Protein AF-A0A7S0LVI2-F1 (afdb_monomer_lite)

Secondary structure (DSSP, 8-state):
-HHHHHTS-TTPPPSSGGG--EEEESSHHHHHHHHHHHHHHHHHTTTPPP--EEEE--GGG-PPPPGGGTTHHHHTSHHHHHHTT--SHHHHHH-HHHHHHHHHHTT-S-HHHHHHHHHTS---HHHHHHHHHHHGGGG--

Radius of gyration: 18.64 Å; chains: 1; bounding box: 41×34×46 Å

Sequence (141 aa):
MQKFWKGHDPTSTAWRRQYMNIIFAHSDEQMKAIKALVETYEQEQKGKTVKTEVQMRKPTDFVLAEDYHQKFYLRQKKDIFQSLGLKTGEEVIASSLAAKLNAFVAGHGTPEHFEEVMKGSGLEPKVVDMLEKKIVKRLRG

Foldseek 3Di:
DVCLCVVDPQLDQDPDPVPAQEDEDADPVSLVVVVVVLVVVCVVVVNRHGPHYYYYDHPVVDDDDDLCPQLVLCVVVVVLVVQLVQDDSVSSNPDPLSVVLSCQSVLHDAPVVLVVSLVVVPGDPVSSVVSCVNRRVSNVD

InterPro domains:
  IPR002569 Peptide methionine sulphoxide reductase MsrA domain [PF01625] (2-83)
  IPR036509 Peptide methionine sulphoxide reductase MsrA superfamily [G3DSA:3.30.1060.10] (1-140)
  IPR036509 Peptide methionine sulphoxide reductase MsrA superfamily [SSF55068] (2-78)

Organism: NCBI:txid221442

pLDDT: mean 91.21, std 5.25, range [57.0, 97.5]

Structure (mmCIF, N/CA/C/O backbone):
data_AF-A0A7S0LVI2-F1
#
_entry.id   AF-A0A7S0LVI2-F1
#
loop_
_atom_site.group_PDB
_atom_site.id
_atom_site.type_symbol
_atom_site.label_atom_id
_atom_site.label_alt_id
_atom_site.label_comp_id
_atom_site.label_asym_id
_atom_site.label_entity_id
_atom_site.label_seq_id
_atom_site.pdbx_PDB_ins_code
_atom_site.Cartn_x
_atom_site.Cartn_y
_atom_site.Cartn_z
_atom_site.occupancy
_atom_site.B_iso_or_equiv
_atom_site.auth_seq_id
_atom_site.auth_comp_id
_atom_site.auth_asym_id
_atom_site.auth_atom_id
_atom_site.pdbx_PDB_model_num
ATOM 1 N N . MET A 1 1 ? 0.067 4.635 10.579 1.00 82.44 1 MET A N 1
ATOM 2 C CA . MET A 1 1 ? -1.343 5.045 10.772 1.00 82.44 1 MET A CA 1
ATOM 3 C C . MET A 1 1 ? -1.796 6.221 9.911 1.00 82.44 1 MET A C 1
ATOM 5 O O . MET A 1 1 ? -2.833 6.085 9.288 1.00 82.44 1 MET A O 1
ATOM 9 N N . GLN A 1 2 ? -1.051 7.324 9.760 1.00 83.56 2 GLN A N 1
ATOM 10 C CA . GLN A 1 2 ? -1.514 8.465 8.935 1.00 83.56 2 GLN A CA 1
ATOM 11 C C . GLN A 1 2 ? -1.926 8.100 7.492 1.00 83.56 2 GLN A C 1
ATOM 13 O O . GLN A 1 2 ? -2.960 8.554 7.015 1.00 83.56 2 GLN A O 1
ATOM 18 N N . LYS A 1 3 ? -1.150 7.248 6.803 1.00 85.56 3 LYS A N 1
ATOM 19 C CA . LYS A 1 3 ? -1.505 6.757 5.456 1.00 85.56 3 LYS A CA 1
ATOM 20 C C . LYS A 1 3 ? -2.802 5.942 5.442 1.00 85.56 3 LYS A C 1
ATOM 22 O O . LYS A 1 3 ? -3.549 6.039 4.481 1.00 85.56 3 LYS A O 1
ATOM 27 N N . PHE A 1 4 ? -3.067 5.173 6.500 1.00 88.62 4 PHE A N 1
ATOM 28 C CA . PHE A 1 4 ? -4.311 4.417 6.647 1.00 88.62 4 PHE A CA 1
ATOM 29 C C . PHE A 1 4 ? -5.492 5.387 6.737 1.00 88.62 4 PHE A C 1
ATOM 31 O O . PHE A 1 4 ? -6.369 5.330 5.885 1.00 88.62 4 PHE A O 1
ATOM 38 N N . TRP A 1 5 ? -5.446 6.358 7.657 1.00 88.81 5 TRP A N 1
ATOM 39 C CA . TRP A 1 5 ? -6.513 7.352 7.842 1.00 88.81 5 TRP A CA 1
ATOM 40 C C . TRP A 1 5 ? -6.784 8.229 6.619 1.00 88.81 5 TRP A C 1
ATOM 42 O O . TRP A 1 5 ? -7.928 8.562 6.355 1.00 88.81 5 TRP A O 1
ATOM 52 N N . LYS A 1 6 ? -5.751 8.594 5.853 1.00 87.69 6 LYS A N 1
ATOM 53 C CA . LYS A 1 6 ? -5.922 9.369 4.611 1.00 87.69 6 LYS A CA 1
ATOM 54 C C . LYS A 1 6 ? -6.420 8.528 3.429 1.00 87.69 6 LYS A C 1
ATOM 56 O O . LYS A 1 6 ? -6.839 9.094 2.428 1.00 87.69 6 LYS A O 1
ATOM 61 N N . GLY A 1 7 ? -6.317 7.202 3.516 1.00 86.12 7 GLY A N 1
ATOM 62 C CA . GLY A 1 7 ? -6.639 6.286 2.421 1.00 86.12 7 GLY A CA 1
ATOM 63 C C . GLY A 1 7 ? -8.107 5.863 2.345 1.00 86.12 7 GLY A C 1
ATOM 64 O O . GLY A 1 7 ? -8.480 5.197 1.386 1.00 86.12 7 GLY A O 1
ATOM 65 N N . HIS A 1 8 ? -8.928 6.207 3.338 1.00 87.44 8 HIS A N 1
ATOM 66 C CA . HIS A 1 8 ? -10.352 5.869 3.390 1.00 87.44 8 HIS A CA 1
ATOM 67 C C . HIS A 1 8 ? -11.112 6.875 4.268 1.00 87.44 8 HIS A C 1
ATOM 69 O O . HIS A 1 8 ? -10.494 7.718 4.911 1.00 87.44 8 HIS A O 1
ATOM 75 N N . ASP A 1 9 ? -12.444 6.784 4.311 1.00 88.94 9 ASP A N 1
ATOM 76 C CA . ASP A 1 9 ? -13.258 7.485 5.309 1.00 88.94 9 ASP A CA 1
ATOM 77 C C . ASP A 1 9 ? -13.451 6.583 6.545 1.00 88.94 9 ASP A C 1
ATOM 79 O O . ASP A 1 9 ? -14.260 5.646 6.489 1.00 88.94 9 ASP A O 1
ATOM 83 N N . PRO A 1 10 ? -12.752 6.844 7.666 1.00 87.31 10 PRO A N 1
ATOM 84 C CA . PRO A 1 10 ? -12.822 6.011 8.865 1.00 87.31 10 PRO A CA 1
ATOM 85 C C . PRO A 1 10 ? -14.138 6.148 9.639 1.00 87.31 10 PRO A C 1
ATOM 87 O O . PRO A 1 10 ? -14.367 5.380 10.573 1.00 87.31 10 PRO A O 1
ATOM 90 N N . THR A 1 11 ? -14.999 7.102 9.273 1.00 88.81 11 THR A N 1
ATOM 91 C CA . THR A 1 11 ? -16.315 7.338 9.896 1.00 88.81 11 THR A CA 1
ATOM 92 C C . THR A 1 11 ? -17.453 6.641 9.141 1.00 88.81 11 THR A C 1
ATOM 94 O O . THR A 1 11 ? -18.584 6.534 9.632 1.00 88.81 11 THR A O 1
ATOM 97 N N . SER A 1 12 ? -17.150 6.127 7.946 1.00 87.06 12 SER A N 1
ATOM 98 C CA . SER A 1 12 ? -18.097 5.400 7.109 1.00 87.06 12 SER A CA 1
ATOM 99 C C . SER A 1 12 ? -18.373 3.993 7.648 1.00 87.06 12 SER A C 1
ATOM 101 O O . SER A 1 12 ? -17.506 3.324 8.214 1.00 87.06 12 SER A O 1
ATOM 103 N N . THR A 1 13 ? -19.612 3.532 7.469 1.00 86.62 13 THR A N 1
ATOM 104 C CA . THR A 1 13 ? -19.979 2.128 7.687 1.00 86.62 13 THR A CA 1
ATOM 105 C C . THR A 1 13 ? -19.985 1.431 6.336 1.00 86.62 13 THR A C 1
ATOM 107 O O . THR A 1 13 ? -20.699 1.854 5.427 1.00 86.62 13 THR A O 1
ATOM 110 N N . ALA A 1 14 ? -19.219 0.353 6.198 1.00 86.88 14 ALA A N 1
ATOM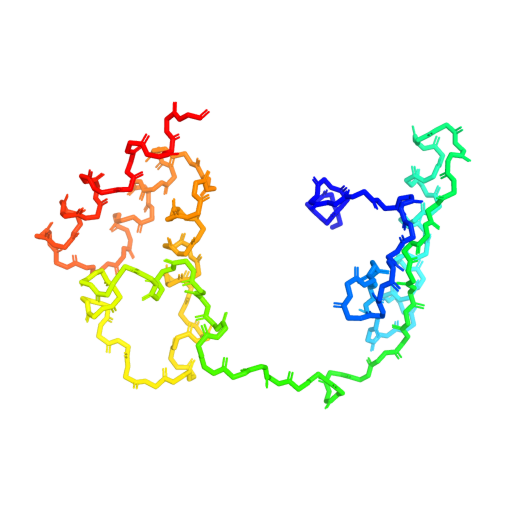 111 C CA . ALA A 1 14 ? -19.240 -0.434 4.975 1.00 86.88 14 ALA A CA 1
ATOM 112 C C . ALA A 1 14 ? -20.555 -1.215 4.844 1.00 86.88 14 ALA A C 1
ATOM 114 O O . ALA A 1 14 ? -21.000 -1.863 5.788 1.00 86.88 14 ALA A O 1
ATOM 115 N N . TRP A 1 15 ? -21.144 -1.212 3.645 1.00 85.06 15 TRP A N 1
ATOM 116 C CA . TRP A 1 15 ? -22.360 -1.984 3.346 1.00 85.06 15 TRP A CA 1
ATOM 117 C C . TRP A 1 15 ? -22.127 -3.497 3.464 1.00 85.06 15 TRP A C 1
ATOM 119 O O . TRP A 1 15 ? -23.024 -4.258 3.818 1.00 85.06 15 TRP A O 1
ATOM 129 N N . ARG A 1 16 ? -20.912 -3.956 3.141 1.00 90.38 16 ARG A N 1
ATOM 130 C CA . ARG A 1 16 ? -20.528 -5.370 3.188 1.00 90.38 16 ARG A CA 1
ATOM 131 C C . ARG A 1 16 ? -19.278 -5.545 4.028 1.00 90.38 16 ARG A C 1
ATOM 133 O O . ARG A 1 16 ? -18.335 -4.768 3.906 1.00 90.38 16 ARG A O 1
ATOM 140 N N . ARG A 1 17 ? -19.238 -6.644 4.783 1.00 90.44 17 ARG A N 1
ATOM 141 C CA . ARG A 1 17 ? -18.094 -7.029 5.621 1.00 90.44 17 ARG A CA 1
ATOM 142 C C . ARG A 1 17 ? -16.770 -7.046 4.851 1.00 90.44 17 ARG A C 1
ATOM 144 O O . ARG A 1 17 ? -15.762 -6.605 5.375 1.00 90.44 17 ARG A O 1
ATOM 151 N N . GLN A 1 18 ? -16.778 -7.485 3.593 1.00 89.38 18 GLN A N 1
ATOM 152 C CA . GLN A 1 18 ? -15.580 -7.532 2.739 1.00 89.38 18 GLN A CA 1
ATOM 153 C C . GLN A 1 18 ? -14.949 -6.157 2.426 1.00 89.38 18 GLN A C 1
ATOM 155 O O . GLN A 1 18 ? -13.850 -6.113 1.888 1.00 89.38 18 GLN A O 1
ATOM 160 N N . TYR A 1 19 ? -15.631 -5.050 2.742 1.00 89.44 19 TYR A N 1
ATOM 161 C CA . TYR A 1 19 ? -15.151 -3.679 2.528 1.00 89.44 19 TYR A CA 1
ATOM 162 C C . TYR A 1 19 ? -15.059 -2.873 3.829 1.00 89.44 19 TYR A C 1
ATOM 164 O O . TYR A 1 19 ? -14.977 -1.649 3.787 1.00 89.44 19 TYR A O 1
ATOM 172 N N . MET A 1 20 ? -15.138 -3.533 4.987 1.00 92.50 20 MET A N 1
ATOM 173 C CA . MET A 1 20 ? -15.090 -2.854 6.279 1.00 92.50 20 MET A CA 1
ATOM 174 C C . MET A 1 20 ? -13.720 -2.233 6.562 1.00 92.50 20 MET A C 1
ATOM 176 O O . MET A 1 20 ? -12.681 -2.789 6.206 1.00 92.50 20 MET A O 1
ATOM 180 N N . ASN A 1 21 ? -13.731 -1.116 7.283 1.00 92.88 21 ASN A N 1
ATOM 181 C CA . ASN A 1 21 ? -12.524 -0.522 7.842 1.00 92.88 21 ASN A CA 1
ATOM 182 C C . ASN A 1 21 ? -12.098 -1.358 9.053 1.00 92.88 21 ASN A C 1
ATOM 184 O O . ASN A 1 21 ? -12.831 -1.429 10.040 1.00 92.88 21 ASN A O 1
ATOM 188 N N . ILE A 1 22 ? -10.935 -2.005 8.982 1.00 94.12 22 ILE A N 1
ATOM 189 C CA . ILE A 1 22 ? -10.445 -2.873 10.054 1.00 94.12 22 ILE A CA 1
ATOM 190 C C . ILE A 1 22 ? -8.929 -2.780 10.206 1.00 94.12 22 ILE A C 1
ATOM 192 O O . ILE A 1 22 ? -8.192 -2.678 9.225 1.00 94.12 22 ILE A O 1
ATOM 196 N N . ILE A 1 23 ? -8.468 -2.836 11.453 1.00 94.94 23 ILE A N 1
ATOM 197 C CA . ILE A 1 23 ? -7.061 -2.943 11.826 1.00 94.94 23 ILE A CA 1
ATOM 198 C C . ILE A 1 23 ? -6.892 -4.225 12.641 1.00 94.94 23 ILE A C 1
ATOM 200 O O . ILE A 1 23 ? -7.582 -4.442 13.641 1.00 94.94 23 ILE A O 1
ATOM 204 N N . PHE A 1 24 ? -5.952 -5.068 12.225 1.00 95.94 24 PHE A N 1
ATOM 205 C CA . PHE A 1 24 ? -5.576 -6.262 12.970 1.00 95.94 24 PHE A CA 1
ATOM 206 C C . PHE A 1 24 ? -4.376 -5.971 13.870 1.00 95.94 24 PHE A C 1
ATOM 208 O O . PHE A 1 24 ? -3.329 -5.538 13.395 1.00 95.94 24 PHE A O 1
ATOM 215 N N . ALA A 1 25 ? -4.543 -6.199 15.170 1.00 96.94 25 ALA A N 1
ATOM 216 C CA . ALA A 1 25 ? -3.459 -6.203 16.142 1.00 96.94 25 ALA A CA 1
ATOM 217 C C . ALA A 1 25 ? -2.931 -7.633 16.313 1.00 96.94 25 ALA A C 1
ATOM 219 O O . ALA A 1 25 ? -3.713 -8.586 16.313 1.00 96.94 25 ALA A O 1
ATOM 220 N N . HIS A 1 26 ? -1.620 -7.767 16.494 1.00 96.12 26 HIS A N 1
ATOM 221 C CA . HIS A 1 26 ? -0.942 -9.053 16.696 1.00 96.12 26 HIS A CA 1
ATOM 222 C C . HIS A 1 26 ? -0.343 -9.210 18.101 1.00 96.12 26 HIS A C 1
ATOM 224 O O . HIS A 1 26 ? 0.247 -10.245 18.402 1.00 96.12 26 HIS A O 1
ATOM 230 N N . SER A 1 27 ? -0.484 -8.193 18.955 1.00 96.62 27 SER A N 1
ATOM 231 C CA . SER A 1 27 ? -0.099 -8.224 20.366 1.00 96.62 27 SER A CA 1
ATOM 232 C C . SER A 1 27 ? -0.925 -7.228 21.181 1.00 96.62 27 SER A C 1
ATOM 234 O O . SER A 1 27 ? -1.567 -6.328 20.621 1.00 96.62 27 SER A O 1
ATOM 236 N N . ASP A 1 28 ? -0.898 -7.364 22.505 1.00 97.50 28 ASP A N 1
ATOM 237 C CA . ASP A 1 28 ? -1.593 -6.447 23.410 1.00 97.50 28 ASP A CA 1
ATOM 238 C C . ASP A 1 28 ? -1.000 -5.031 23.360 1.00 97.50 28 ASP A C 1
ATOM 240 O O . ASP A 1 28 ? -1.733 -4.041 23.439 1.00 97.50 28 ASP A O 1
ATOM 244 N N . GLU A 1 29 ? 0.310 -4.906 23.129 1.00 97.44 29 GLU A N 1
ATOM 245 C CA . GLU A 1 29 ? 0.977 -3.616 22.933 1.00 97.44 29 GLU A CA 1
ATOM 246 C C . GLU A 1 29 ? 0.472 -2.927 21.665 1.00 97.44 29 GLU A C 1
ATOM 248 O O . GLU A 1 29 ? 0.141 -1.738 21.700 1.00 97.44 29 GLU A O 1
ATOM 253 N N . GLN A 1 30 ? 0.352 -3.669 20.555 1.00 96.44 30 GLN A N 1
ATOM 254 C CA . GLN A 1 30 ? -0.231 -3.132 19.324 1.00 96.44 30 GLN A CA 1
ATOM 255 C C . GLN A 1 30 ? -1.692 -2.742 19.533 1.00 96.44 30 GLN A C 1
ATOM 257 O O . GLN A 1 30 ? -2.093 -1.658 19.116 1.00 96.44 30 GLN A O 1
ATOM 262 N N . MET A 1 31 ? -2.478 -3.582 20.212 1.00 97.00 31 MET A N 1
ATOM 263 C CA . MET A 1 31 ? -3.880 -3.301 20.525 1.00 97.00 31 MET A CA 1
ATOM 264 C C . MET A 1 31 ? -4.023 -1.988 21.304 1.00 97.00 31 MET A C 1
ATOM 266 O O . MET A 1 31 ? -4.825 -1.127 20.934 1.00 97.00 31 MET A O 1
ATOM 270 N N . LYS A 1 32 ? -3.220 -1.807 22.359 1.00 97.19 32 LYS A N 1
ATOM 271 C CA . LYS A 1 32 ? -3.213 -0.582 23.166 1.00 97.19 32 LYS A CA 1
ATOM 272 C C . LYS A 1 32 ? -2.797 0.634 22.337 1.00 97.19 32 LYS A C 1
ATOM 274 O O . LYS A 1 32 ? -3.467 1.663 22.395 1.00 97.19 32 LYS A O 1
ATOM 279 N N . ALA A 1 33 ? -1.734 0.510 21.540 1.00 96.81 33 ALA A N 1
ATOM 280 C CA . ALA A 1 33 ? -1.246 1.594 20.692 1.00 96.81 33 ALA A CA 1
ATOM 281 C C . ALA A 1 33 ? -2.269 2.000 19.618 1.00 96.81 33 ALA A C 1
ATOM 283 O O . ALA A 1 33 ? -2.507 3.189 19.416 1.00 96.81 33 ALA A O 1
ATOM 284 N N . ILE A 1 34 ? -2.914 1.034 18.955 1.00 95.75 34 ILE A N 1
ATOM 285 C CA . ILE A 1 34 ? -3.937 1.301 17.935 1.00 95.75 34 ILE A CA 1
ATOM 286 C C . ILE A 1 34 ? -5.135 2.018 18.561 1.00 95.75 34 ILE A C 1
ATOM 288 O O . ILE A 1 34 ? -5.577 3.021 18.009 1.00 95.75 34 ILE A O 1
ATOM 292 N N . LYS A 1 35 ? -5.626 1.561 19.721 1.00 94.81 35 LYS A N 1
ATOM 293 C CA . LYS A 1 35 ? -6.744 2.213 20.425 1.00 94.81 35 LYS A CA 1
ATOM 294 C C . LYS A 1 35 ? -6.434 3.667 20.789 1.00 94.81 35 LYS A C 1
ATOM 296 O O . LYS A 1 35 ? -7.246 4.537 20.500 1.00 94.81 35 LYS A O 1
ATOM 301 N N . ALA A 1 36 ? -5.243 3.939 21.325 1.00 94.56 36 ALA A N 1
ATOM 302 C CA . ALA A 1 36 ? -4.816 5.306 21.632 1.00 94.56 36 ALA A CA 1
ATOM 303 C C . ALA A 1 36 ? -4.748 6.196 20.374 1.00 94.56 36 ALA A C 1
ATOM 305 O O . ALA A 1 36 ? -5.144 7.361 20.402 1.00 94.56 36 ALA A O 1
ATOM 306 N N . LEU A 1 37 ? -4.283 5.641 19.247 1.00 93.62 37 LEU A N 1
ATOM 307 C CA . LEU A 1 37 ? -4.237 6.354 17.967 1.00 93.62 37 LEU A CA 1
ATOM 308 C C . LEU A 1 37 ? -5.630 6.620 17.383 1.00 93.62 37 LEU A C 1
ATOM 310 O O . LEU A 1 37 ? -5.814 7.654 16.744 1.00 93.62 37 LEU A O 1
ATOM 314 N N . VAL A 1 38 ? -6.591 5.713 17.581 1.00 92.31 38 VAL A N 1
ATOM 315 C CA . VAL A 1 38 ? -7.998 5.928 17.204 1.00 92.31 38 VAL A CA 1
ATOM 316 C C . VAL A 1 38 ? -8.589 7.073 18.023 1.00 92.31 38 VAL A C 1
ATOM 318 O O . VAL A 1 38 ? -9.117 8.010 17.436 1.00 92.31 38 VAL A O 1
ATOM 321 N N . GLU A 1 39 ? -8.424 7.043 19.346 1.00 91.62 39 GLU A N 1
ATOM 322 C CA . GLU A 1 39 ? -8.936 8.081 20.249 1.00 91.62 39 GLU A CA 1
ATOM 323 C C . GLU A 1 39 ? -8.349 9.463 19.924 1.00 91.62 39 GLU A C 1
ATOM 325 O O . GLU A 1 39 ? -9.079 10.445 19.797 1.00 91.62 39 GLU A O 1
ATOM 330 N N . THR A 1 40 ? -7.032 9.534 19.703 1.00 91.56 40 THR A N 1
ATOM 331 C CA . THR A 1 40 ? -6.366 10.783 19.293 1.00 91.56 40 THR A CA 1
ATOM 332 C C . THR A 1 40 ? -6.941 11.299 17.973 1.00 91.56 40 THR A C 1
ATOM 334 O O . THR A 1 40 ? -7.234 12.485 17.837 1.00 91.56 40 THR A O 1
ATOM 337 N N . TYR A 1 41 ? -7.159 10.411 17.000 1.00 90.44 41 TYR A N 1
ATOM 338 C CA . TYR A 1 41 ? -7.721 10.798 15.710 1.00 90.44 41 TYR A CA 1
ATOM 339 C C . TYR A 1 41 ? -9.178 11.283 15.826 1.00 90.44 41 TYR A C 1
ATOM 341 O O . TYR A 1 41 ? -9.546 12.263 15.181 1.00 90.44 41 TYR A O 1
ATOM 349 N N . GLU A 1 42 ? -10.011 10.665 16.668 1.00 91.06 42 GLU A N 1
ATOM 350 C CA . GLU A 1 42 ? -11.380 11.137 16.936 1.00 91.06 42 GLU A CA 1
ATOM 351 C C . GLU A 1 42 ? -11.400 12.553 17.528 1.00 91.06 42 GLU A C 1
ATOM 353 O O . GLU A 1 42 ? -12.206 13.393 17.108 1.00 91.06 42 GLU A O 1
ATOM 358 N N . GLN A 1 43 ? -10.483 12.843 18.456 1.00 89.94 43 GLN A N 1
ATOM 359 C CA . GLN A 1 43 ? -10.317 14.180 19.034 1.00 89.94 43 GLN A CA 1
ATOM 360 C C . GLN A 1 43 ? -9.937 15.210 17.956 1.00 89.94 43 GLN A C 1
ATOM 362 O O . GLN A 1 43 ? -10.549 16.279 17.879 1.00 89.94 43 GLN A O 1
ATOM 367 N N . GLU A 1 44 ? -9.000 14.872 17.062 1.00 88.38 44 GLU A N 1
ATOM 368 C CA . GLU A 1 44 ? -8.600 15.724 15.930 1.00 88.38 44 GLU A CA 1
ATOM 369 C C . GLU A 1 44 ? -9.752 15.983 14.943 1.00 88.38 44 GLU A C 1
ATOM 371 O O . GLU A 1 44 ? -9.882 17.083 14.401 1.00 88.38 44 GLU A O 1
ATOM 376 N N . GLN A 1 45 ? -10.628 14.996 14.726 1.00 84.69 45 GLN A N 1
ATOM 377 C CA . GLN A 1 45 ? -11.790 15.110 13.835 1.00 84.69 45 GLN A CA 1
ATOM 378 C C . GLN A 1 45 ? -13.014 15.772 14.493 1.00 84.69 45 GLN A C 1
ATOM 380 O O . GLN A 1 45 ? -14.127 15.669 13.968 1.00 84.69 45 GLN A O 1
ATOM 385 N N . LYS A 1 46 ? -12.821 16.485 15.613 1.00 84.69 46 LYS A N 1
ATOM 386 C CA . LYS A 1 46 ? -13.874 17.181 16.376 1.00 84.69 46 LYS A CA 1
ATOM 387 C C . LYS A 1 46 ? -14.968 16.237 16.892 1.00 84.69 46 LYS A C 1
ATOM 389 O O . LYS A 1 46 ? -16.149 16.578 16.859 1.00 84.69 46 LYS A O 1
ATOM 394 N N . GLY A 1 47 ? -14.583 15.045 17.345 1.00 74.25 47 GLY A N 1
ATOM 395 C CA . GLY A 1 47 ? -15.498 14.087 17.969 1.00 74.25 47 GLY A CA 1
ATOM 396 C C . GLY A 1 47 ? -16.343 13.274 16.986 1.00 74.25 47 GLY A C 1
ATOM 397 O O . GLY A 1 47 ? -17.320 12.651 17.395 1.00 74.25 47 GLY A O 1
ATOM 398 N N . LYS A 1 48 ? -15.994 13.255 15.691 1.00 85.06 48 LYS A N 1
ATOM 399 C CA . LYS A 1 48 ? -16.582 12.279 14.765 1.00 85.06 48 LYS A CA 1
ATOM 400 C C . LYS A 1 48 ? -16.153 10.873 15.175 1.00 85.06 48 LYS A C 1
ATOM 402 O O . LYS A 1 48 ? -14.961 10.586 15.199 1.00 85.06 48 LYS A O 1
ATOM 407 N N . THR A 1 49 ? -17.127 10.005 15.427 1.00 89.38 49 THR A N 1
ATOM 408 C CA . THR A 1 49 ? -16.873 8.611 15.799 1.00 89.38 49 THR A CA 1
ATOM 409 C C . THR A 1 49 ? -16.208 7.849 14.657 1.00 89.38 49 THR A C 1
ATOM 411 O O . THR A 1 49 ? -16.752 7.751 13.549 1.00 89.38 49 THR A O 1
ATOM 414 N N . VAL A 1 50 ? -15.046 7.272 14.938 1.00 90.69 50 VAL A N 1
ATOM 415 C CA . VAL A 1 50 ? -14.353 6.336 14.061 1.00 90.69 50 VAL A CA 1
ATOM 416 C C . VAL A 1 50 ? -15.059 4.987 14.147 1.00 90.69 50 VAL A C 1
ATOM 418 O O . VAL A 1 50 ? -15.234 4.408 15.214 1.00 90.69 50 VAL A O 1
ATOM 421 N N . LYS A 1 51 ? -15.451 4.456 12.990 1.00 91.88 51 LYS A N 1
ATOM 422 C CA . LYS A 1 51 ? -16.114 3.150 12.854 1.00 91.88 51 LYS A CA 1
ATOM 423 C C . LYS A 1 51 ? -15.160 2.038 12.424 1.00 91.88 51 LYS A C 1
ATOM 425 O O . LYS A 1 51 ? -15.597 0.961 12.033 1.00 91.88 51 LYS A O 1
ATOM 430 N N . THR A 1 52 ? -13.859 2.312 12.445 1.00 92.81 52 THR A N 1
ATOM 431 C CA . THR A 1 52 ? -12.831 1.316 12.140 1.00 92.81 52 THR A CA 1
ATOM 432 C C . THR A 1 52 ? -12.769 0.285 13.256 1.00 92.81 52 THR A C 1
ATOM 434 O O . THR A 1 52 ? -12.542 0.632 14.413 1.00 92.81 52 THR A O 1
ATOM 437 N N . GLU A 1 53 ? -12.937 -0.987 12.912 1.00 93.50 53 GLU A N 1
ATOM 438 C CA . GLU A 1 53 ? -12.814 -2.066 13.884 1.00 93.50 53 GLU A CA 1
ATOM 439 C C . GLU A 1 53 ? -11.350 -2.355 14.219 1.00 93.50 53 GLU A C 1
ATOM 441 O O . GLU A 1 53 ? -10.476 -2.328 13.353 1.00 93.50 53 GLU A O 1
ATOM 446 N N . VAL A 1 54 ? -11.086 -2.699 15.479 1.00 95.12 54 VAL A N 1
ATOM 447 C CA . VAL A 1 54 ? -9.771 -3.160 15.931 1.00 95.12 54 VAL A CA 1
ATOM 448 C C . VAL A 1 54 ? -9.930 -4.566 16.492 1.00 95.12 54 VAL A C 1
ATOM 450 O O . VAL A 1 54 ? -10.622 -4.761 17.491 1.00 95.12 54 VAL A O 1
ATOM 453 N N . GLN A 1 55 ? -9.309 -5.554 15.849 1.00 96.06 55 GLN A N 1
ATOM 454 C CA . GLN A 1 55 ? -9.426 -6.962 16.237 1.00 96.06 55 GLN A CA 1
ATOM 455 C C . GLN A 1 55 ? -8.054 -7.577 16.506 1.00 96.06 55 GLN A C 1
ATOM 457 O O . GLN A 1 55 ? -7.101 -7.331 15.771 1.00 96.06 55 GLN A O 1
ATOM 462 N N . MET A 1 56 ? -7.966 -8.425 17.532 1.00 97.19 56 MET A N 1
ATOM 463 C CA . MET A 1 56 ? -6.795 -9.277 17.740 1.00 97.19 56 MET A CA 1
ATOM 464 C C . MET A 1 56 ? -6.825 -10.425 16.727 1.00 97.19 56 MET A C 1
ATOM 466 O O . MET A 1 56 ? -7.833 -11.129 16.628 1.00 97.19 56 MET A O 1
ATOM 470 N N . ARG A 1 57 ? -5.735 -10.623 15.983 1.00 96.44 57 ARG A N 1
ATOM 471 C CA . ARG A 1 57 ? -5.568 -11.737 15.039 1.00 96.44 57 ARG A CA 1
ATOM 472 C C . ARG A 1 57 ? -4.159 -12.287 15.102 1.00 96.44 57 ARG A C 1
ATOM 474 O O . ARG A 1 57 ? -3.195 -11.541 15.268 1.00 96.44 57 ARG A O 1
ATOM 481 N N . LYS A 1 58 ? -4.019 -13.591 14.896 1.00 93.88 58 LYS A N 1
ATOM 482 C CA . LYS A 1 58 ? -2.700 -14.183 14.677 1.00 93.88 58 LYS A CA 1
ATOM 483 C C . LYS A 1 58 ? -2.263 -13.885 13.241 1.00 93.88 58 LYS A C 1
ATOM 485 O O . LYS A 1 58 ? -3.112 -13.869 12.351 1.00 93.88 58 LYS A O 1
ATOM 490 N N . PRO A 1 59 ? -0.960 -13.706 12.970 1.00 88.44 59 PRO A N 1
ATOM 491 C CA . PRO A 1 59 ? -0.471 -13.585 11.595 1.00 88.44 59 PRO A CA 1
ATOM 492 C C . PRO A 1 59 ? -0.904 -14.757 10.699 1.00 88.44 59 PRO A C 1
ATOM 494 O O . PRO A 1 59 ? -1.174 -14.563 9.521 1.00 88.44 59 PRO A O 1
ATOM 497 N N . THR A 1 60 ? -1.052 -15.955 11.276 1.00 92.00 60 THR A N 1
ATOM 498 C CA . THR A 1 60 ? -1.529 -17.169 10.593 1.00 92.00 60 THR A CA 1
ATOM 499 C C . THR A 1 60 ? -2.995 -17.118 10.163 1.00 92.00 60 THR A C 1
ATOM 501 O O . THR A 1 60 ? -3.407 -17.944 9.358 1.00 92.00 60 THR A O 1
ATOM 504 N N . ASP A 1 61 ? -3.788 -16.181 10.690 1.00 93.12 61 ASP A N 1
ATOM 505 C CA . ASP A 1 61 ? -5.193 -16.015 10.302 1.00 93.12 61 ASP A CA 1
ATOM 506 C C . ASP A 1 61 ? -5.325 -15.295 8.946 1.00 93.12 61 ASP A C 1
ATOM 508 O O . ASP A 1 61 ? -6.404 -15.282 8.350 1.00 93.12 61 ASP A O 1
ATOM 512 N N . PHE A 1 62 ? -4.247 -14.665 8.460 1.00 93.44 62 PHE A N 1
ATOM 513 C CA . PHE A 1 62 ? -4.232 -13.972 7.179 1.00 93.44 62 PHE A CA 1
ATOM 514 C C . PHE A 1 62 ? -3.982 -14.960 6.037 1.00 93.44 62 PHE A C 1
ATOM 516 O O . PHE A 1 62 ? -2.891 -15.510 5.891 1.00 93.44 62 PHE A O 1
ATOM 523 N N . VAL A 1 63 ? -4.998 -15.154 5.201 1.00 93.69 63 VAL A N 1
ATOM 524 C CA . VAL A 1 63 ? -4.914 -15.995 4.005 1.00 93.69 63 VAL A CA 1
ATOM 525 C C . VAL A 1 63 ? -4.545 -15.126 2.807 1.00 93.69 63 VAL A C 1
ATOM 527 O O . VAL A 1 63 ? -5.168 -14.090 2.567 1.00 93.69 63 VAL A O 1
ATOM 530 N N . LEU A 1 64 ? -3.531 -15.546 2.048 1.00 94.94 64 LEU A N 1
ATOM 531 C CA . LEU A 1 64 ? -3.151 -14.869 0.812 1.00 94.94 64 LEU A CA 1
ATOM 532 C C . LEU A 1 64 ? -4.291 -14.948 -0.208 1.00 94.94 64 LEU A C 1
ATOM 534 O O . LEU A 1 64 ? -4.815 -16.023 -0.488 1.00 94.94 64 LEU A O 1
ATOM 538 N N . ALA A 1 65 ? -4.641 -13.797 -0.779 1.00 93.31 65 ALA A N 1
ATOM 539 C CA . ALA A 1 65 ? -5.518 -13.732 -1.941 1.00 93.31 65 ALA A CA 1
ATOM 540 C C . ALA A 1 65 ? -4.815 -14.289 -3.187 1.00 93.31 65 ALA A C 1
ATOM 542 O O . ALA A 1 65 ? -3.580 -14.302 -3.260 1.00 93.31 65 ALA A O 1
ATOM 543 N N . GLU A 1 66 ? -5.610 -14.678 -4.180 1.00 93.56 66 GLU A N 1
ATOM 544 C CA . GLU A 1 66 ? -5.148 -15.259 -5.435 1.00 93.56 66 GLU A CA 1
ATOM 545 C C . GLU A 1 66 ? -4.143 -14.362 -6.173 1.00 93.56 66 GLU A C 1
ATOM 547 O O . GLU A 1 66 ? -4.170 -13.129 -6.090 1.00 93.56 66 GLU A O 1
ATOM 552 N N . ASP A 1 67 ? -3.286 -14.988 -6.981 1.00 92.38 67 ASP A N 1
ATOM 553 C CA . ASP A 1 67 ? -2.176 -14.327 -7.671 1.00 92.38 67 ASP A CA 1
ATOM 554 C C . ASP A 1 67 ? -2.582 -13.088 -8.470 1.00 92.38 67 ASP A C 1
ATOM 556 O O . ASP A 1 67 ? -1.835 -12.106 -8.507 1.00 92.38 67 ASP A O 1
ATOM 560 N N . TYR A 1 68 ? -3.759 -13.104 -9.101 1.00 89.50 68 TYR A N 1
ATOM 561 C CA . TYR A 1 68 ? -4.230 -11.996 -9.932 1.00 89.50 68 TYR A CA 1
ATOM 562 C C . TYR A 1 68 ? -4.555 -10.727 -9.125 1.00 89.50 68 TYR A C 1
ATOM 564 O O . TYR A 1 68 ? -4.537 -9.631 -9.691 1.00 89.50 68 TYR A O 1
ATOM 572 N N . HIS A 1 69 ? -4.790 -10.844 -7.813 1.00 93.75 69 HIS A N 1
ATOM 573 C CA . HIS A 1 69 ? -4.961 -9.701 -6.913 1.00 93.75 69 HIS A CA 1
ATOM 574 C C . HIS A 1 69 ? -3.627 -9.058 -6.511 1.00 93.75 69 HIS A C 1
ATOM 576 O O . HIS A 1 69 ? -3.575 -7.865 -6.194 1.00 93.75 69 HIS A O 1
ATOM 582 N N . GLN A 1 70 ? -2.527 -9.811 -6.554 1.00 96.25 70 GLN A N 1
ATOM 583 C CA . GLN A 1 70 ? -1.217 -9.324 -6.133 1.00 96.25 70 GLN A CA 1
ATOM 584 C C . GLN A 1 70 ? -0.636 -8.355 -7.165 1.00 96.25 70 GLN A C 1
ATOM 586 O O . GLN A 1 70 ? -0.481 -8.704 -8.333 1.00 96.25 70 GLN A O 1
ATOM 591 N N . LYS A 1 71 ? -0.273 -7.138 -6.731 1.00 96.19 71 LYS A N 1
ATOM 592 C CA . LYS A 1 71 ? 0.255 -6.065 -7.603 1.00 96.19 71 LYS A CA 1
ATOM 593 C C . LYS A 1 71 ? -0.667 -5.787 -8.810 1.00 96.19 71 LYS A C 1
ATOM 595 O O . LYS A 1 71 ? -0.207 -5.660 -9.945 1.00 96.19 71 LYS A O 1
ATOM 600 N N . PHE A 1 72 ? -1.976 -5.706 -8.550 1.00 95.75 72 PHE A N 1
ATOM 601 C CA . PHE A 1 72 ? -3.037 -5.620 -9.558 1.00 95.75 72 PHE A CA 1
ATOM 602 C C . PHE A 1 72 ? -2.762 -4.616 -10.690 1.00 95.75 72 PHE A C 1
ATOM 604 O O . PHE A 1 72 ? -2.772 -5.000 -11.857 1.00 95.75 72 PHE A O 1
ATOM 611 N N . TYR A 1 73 ? -2.467 -3.349 -10.379 1.00 94.62 73 TYR A N 1
ATOM 612 C CA . TYR A 1 73 ? -2.256 -2.312 -11.398 1.00 94.62 73 TYR A CA 1
ATOM 613 C C . TYR A 1 73 ? -1.064 -2.619 -12.302 1.00 94.62 73 TYR A C 1
ATOM 615 O O . TYR A 1 73 ? -1.138 -2.415 -13.515 1.00 94.62 73 TYR A O 1
ATOM 623 N N . LEU A 1 74 ? 0.013 -3.152 -11.722 1.00 94.69 74 LEU A N 1
ATOM 624 C CA . LEU A 1 74 ? 1.185 -3.581 -12.474 1.00 94.69 74 LEU A CA 1
ATOM 625 C C . LEU A 1 74 ? 0.856 -4.754 -13.405 1.00 94.69 74 LEU A C 1
ATOM 627 O O . LEU A 1 74 ? 1.232 -4.719 -14.573 1.00 94.69 74 LEU A O 1
ATOM 631 N N . ARG A 1 75 ? 0.099 -5.753 -12.930 1.00 92.75 75 ARG A N 1
ATOM 632 C CA . ARG A 1 75 ? -0.321 -6.909 -13.744 1.00 92.75 75 ARG A CA 1
ATOM 633 C C . ARG A 1 75 ? -1.178 -6.519 -14.950 1.00 92.75 75 ARG A C 1
ATOM 635 O O . ARG A 1 75 ? -1.113 -7.187 -15.980 1.00 92.75 75 ARG A O 1
ATOM 642 N N . GLN A 1 76 ? -1.931 -5.420 -14.863 1.00 91.81 76 GLN A N 1
ATOM 643 C CA . GLN A 1 76 ? -2.684 -4.886 -16.005 1.00 9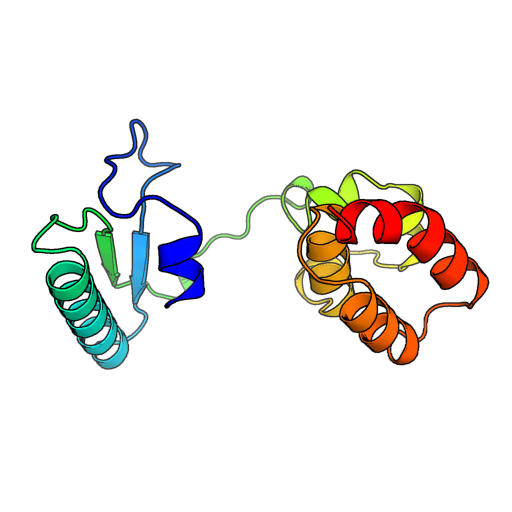1.81 76 GLN A CA 1
ATOM 644 C C . GLN A 1 76 ? -1.779 -4.306 -17.110 1.00 91.81 76 GLN A C 1
ATOM 646 O O . GLN A 1 76 ? -2.231 -4.094 -18.236 1.00 91.81 76 GLN A O 1
ATOM 651 N N . LYS A 1 77 ? -0.494 -4.052 -16.825 1.00 91.06 77 LYS A N 1
ATOM 652 C CA . LYS A 1 77 ? 0.525 -3.630 -17.796 1.00 91.06 77 LYS A CA 1
ATOM 653 C C . LYS A 1 77 ? 1.428 -4.812 -18.145 1.00 91.06 77 LYS A C 1
ATOM 655 O O . LYS A 1 77 ? 2.548 -4.920 -17.656 1.00 91.06 77 LYS A O 1
ATOM 660 N N . LYS A 1 78 ? 0.898 -5.731 -18.960 1.00 90.62 78 LYS A N 1
ATOM 661 C CA . LYS A 1 78 ? 1.511 -7.041 -19.257 1.00 90.62 78 LYS A CA 1
ATOM 662 C C . LYS A 1 78 ? 2.963 -6.949 -19.730 1.00 90.62 78 LYS A C 1
ATOM 664 O O . LYS A 1 78 ? 3.799 -7.704 -19.257 1.00 90.62 78 LYS A O 1
ATOM 669 N N . ASP A 1 79 ? 3.249 -6.013 -20.620 1.00 88.50 79 ASP A N 1
ATOM 670 C CA . ASP A 1 79 ? 4.577 -5.733 -21.167 1.00 88.50 79 ASP A CA 1
ATOM 671 C C . ASP A 1 79 ? 5.589 -5.324 -20.086 1.00 88.50 79 ASP A C 1
ATOM 673 O O . ASP A 1 79 ? 6.692 -5.863 -20.012 1.00 88.50 79 ASP A O 1
ATOM 677 N N . ILE A 1 80 ? 5.181 -4.417 -19.198 1.00 88.25 80 ILE A N 1
ATOM 678 C CA . ILE A 1 80 ? 5.983 -3.982 -18.057 1.00 88.25 80 ILE A CA 1
ATOM 679 C C . ILE A 1 80 ? 6.175 -5.143 -17.082 1.00 88.25 80 ILE A C 1
ATOM 681 O O . ILE A 1 80 ? 7.295 -5.426 -16.669 1.00 88.25 80 ILE A O 1
ATOM 685 N N . PHE A 1 81 ? 5.094 -5.830 -16.720 1.00 91.94 81 PHE A N 1
ATOM 686 C CA . PHE A 1 81 ? 5.141 -6.909 -15.742 1.00 91.94 81 PHE A CA 1
ATOM 687 C C . PHE A 1 81 ? 6.045 -8.061 -16.203 1.00 91.94 81 PHE A C 1
ATOM 689 O O . PHE A 1 81 ? 6.875 -8.531 -15.429 1.00 91.94 81 PHE A O 1
ATOM 696 N N . GLN A 1 82 ? 5.954 -8.456 -17.477 1.00 90.88 82 GLN A N 1
ATOM 697 C CA . GLN A 1 82 ? 6.815 -9.484 -18.072 1.00 90.88 82 GLN A CA 1
ATOM 698 C C . GLN A 1 82 ? 8.294 -9.080 -18.074 1.00 90.88 82 GLN A C 1
ATOM 700 O O . GLN A 1 82 ? 9.154 -9.928 -17.845 1.00 90.88 82 GLN A O 1
ATOM 705 N N . SER A 1 83 ? 8.598 -7.791 -18.265 1.00 88.81 83 SER A N 1
ATOM 706 C CA . SER A 1 83 ? 9.982 -7.294 -18.260 1.00 88.81 83 SER A CA 1
ATOM 707 C C . SER A 1 83 ? 10.691 -7.427 -16.905 1.00 88.81 83 SER A C 1
ATOM 709 O O . SER A 1 83 ? 11.915 -7.373 -16.858 1.00 88.81 83 SER A O 1
ATOM 711 N N . LEU A 1 84 ? 9.945 -7.642 -15.811 1.00 90.19 84 LEU A N 1
ATOM 712 C CA . LEU A 1 84 ? 10.515 -7.836 -14.474 1.00 90.19 84 LEU A CA 1
ATOM 713 C C . LEU A 1 84 ? 11.048 -9.254 -14.239 1.00 90.19 84 LEU A C 1
ATOM 715 O O . LEU A 1 84 ? 11.693 -9.487 -13.221 1.00 90.19 84 LEU A O 1
ATOM 719 N N . GLY A 1 85 ? 10.753 -10.205 -15.132 1.00 91.00 85 GLY A N 1
ATOM 720 C CA . GLY A 1 85 ? 11.258 -11.577 -15.030 1.00 91.00 85 GLY A CA 1
ATOM 721 C C . GLY A 1 85 ? 10.757 -12.364 -13.813 1.00 91.00 85 GLY A C 1
ATOM 722 O O . GLY A 1 85 ? 11.340 -13.397 -13.496 1.00 91.00 85 GLY A O 1
ATOM 723 N N . LEU A 1 86 ? 9.698 -11.898 -13.141 1.00 92.62 86 LEU A N 1
ATOM 724 C CA . LEU A 1 86 ? 9.080 -12.569 -11.993 1.00 92.62 86 LEU A CA 1
ATOM 725 C C . LEU A 1 86 ? 8.236 -13.748 -12.495 1.00 92.62 86 LEU A C 1
ATOM 727 O O . LEU A 1 86 ? 7.303 -13.560 -13.281 1.00 92.62 86 LEU A O 1
ATOM 731 N N . LYS A 1 87 ? 8.579 -14.959 -12.062 1.00 89.44 87 LYS A N 1
ATOM 732 C CA . LYS A 1 87 ? 8.035 -16.235 -12.545 1.00 89.44 87 LYS A CA 1
ATOM 733 C C . LYS A 1 87 ? 6.963 -16.801 -11.624 1.00 89.44 87 LYS A C 1
ATOM 735 O O . LYS A 1 87 ? 6.047 -17.457 -12.117 1.00 89.44 87 LYS A O 1
ATOM 740 N N . THR A 1 88 ? 7.060 -16.561 -10.316 1.00 92.12 88 THR A N 1
ATOM 741 C CA . THR A 1 88 ? 6.119 -17.113 -9.325 1.00 92.12 88 THR A CA 1
ATOM 742 C C . THR A 1 88 ? 5.311 -16.027 -8.614 1.00 92.12 88 THR A C 1
ATOM 744 O O . THR A 1 88 ? 5.712 -14.862 -8.543 1.00 92.12 88 THR A O 1
ATOM 747 N N . GLY A 1 89 ? 4.153 -16.400 -8.058 1.00 92.06 89 GLY A N 1
ATOM 748 C CA . GLY A 1 89 ? 3.363 -15.509 -7.203 1.00 92.06 89 GLY A CA 1
ATOM 749 C C . GLY A 1 89 ? 4.158 -15.006 -5.992 1.00 92.06 89 GLY A C 1
ATOM 750 O O . GLY A 1 89 ? 4.089 -13.823 -5.660 1.00 92.06 89 GLY A O 1
ATOM 751 N N . GLU A 1 90 ? 4.992 -15.861 -5.398 1.00 94.44 90 GLU A N 1
ATOM 7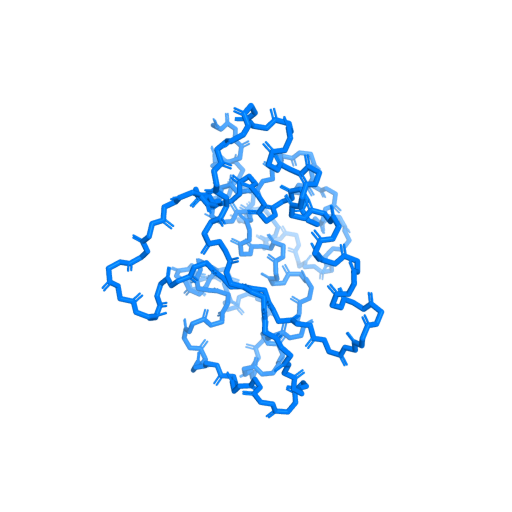52 C CA . GLU A 1 90 ? 5.864 -15.520 -4.267 1.00 94.44 90 GLU A CA 1
ATOM 753 C C . GLU A 1 90 ? 6.886 -14.436 -4.627 1.00 94.44 90 GLU A C 1
ATOM 755 O O . GLU A 1 90 ? 7.026 -13.455 -3.894 1.00 94.44 90 GLU A O 1
ATOM 760 N N . GLU A 1 91 ? 7.534 -14.545 -5.792 1.00 95.31 91 GLU A N 1
ATOM 761 C CA . GLU A 1 91 ? 8.463 -13.524 -6.292 1.00 95.31 91 GLU A CA 1
ATOM 762 C C . GLU A 1 91 ? 7.754 -12.174 -6.505 1.00 95.31 91 GLU A C 1
ATOM 764 O O . GLU A 1 91 ? 8.290 -11.112 -6.177 1.00 95.31 91 GLU A O 1
ATOM 769 N N . VAL A 1 92 ? 6.510 -12.197 -6.995 1.00 95.75 92 VAL A N 1
ATOM 770 C CA . VAL A 1 92 ? 5.683 -10.991 -7.184 1.00 95.75 92 VAL A CA 1
ATOM 771 C C . VAL A 1 92 ? 5.273 -10.363 -5.854 1.00 95.75 92 VAL A C 1
ATOM 773 O O . VAL A 1 92 ? 5.236 -9.131 -5.722 1.00 95.75 92 VAL A O 1
ATOM 776 N N . ILE A 1 93 ? 4.943 -11.185 -4.859 1.00 95.06 93 ILE A N 1
ATOM 777 C CA . ILE A 1 93 ? 4.586 -10.724 -3.517 1.00 95.06 93 ILE A CA 1
ATOM 778 C C . ILE A 1 93 ? 5.809 -10.078 -2.856 1.00 95.06 93 ILE A C 1
ATOM 780 O O . ILE A 1 93 ? 5.706 -8.922 -2.432 1.00 95.06 93 ILE A O 1
ATOM 784 N N . ALA A 1 94 ? 6.953 -10.769 -2.863 1.00 96.06 94 ALA A N 1
ATOM 785 C CA . ALA A 1 94 ? 8.187 -10.366 -2.189 1.00 96.06 94 ALA A CA 1
ATOM 786 C C . ALA A 1 94 ? 8.931 -9.196 -2.862 1.00 96.06 94 ALA A C 1
ATOM 788 O O . ALA A 1 94 ? 9.705 -8.496 -2.207 1.00 96.06 94 ALA A O 1
ATOM 789 N N . SER A 1 95 ? 8.712 -8.946 -4.158 1.00 96.25 95 SER A N 1
ATOM 790 C CA . SER A 1 95 ? 9.443 -7.904 -4.888 1.00 96.25 95 SER A CA 1
ATOM 791 C C . SER A 1 95 ? 9.061 -6.480 -4.453 1.00 96.25 95 SER A C 1
ATOM 793 O O . SER A 1 95 ? 8.004 -5.938 -4.804 1.00 96.25 95 SER A O 1
ATOM 795 N N . SER A 1 96 ? 9.991 -5.826 -3.749 1.00 96.00 96 SER A N 1
ATOM 796 C CA . SER A 1 96 ? 9.918 -4.400 -3.397 1.00 96.00 96 SER A CA 1
ATOM 797 C C . SER A 1 96 ? 9.842 -3.494 -4.630 1.00 96.00 96 SER A C 1
ATOM 799 O O . SER A 1 96 ? 9.122 -2.494 -4.620 1.00 96.00 96 SER A O 1
ATOM 801 N N . LEU A 1 97 ? 10.546 -3.842 -5.714 1.00 95.62 97 LEU A N 1
ATOM 802 C CA . LEU A 1 97 ? 10.476 -3.105 -6.978 1.00 95.62 97 LEU A CA 1
ATOM 803 C C . LEU A 1 97 ? 9.077 -3.215 -7.597 1.00 95.62 97 LEU A C 1
ATOM 805 O O . LEU A 1 97 ? 8.498 -2.197 -7.975 1.00 95.62 97 LEU A O 1
ATOM 809 N N . ALA A 1 98 ? 8.486 -4.415 -7.621 1.00 96.12 98 ALA A N 1
ATOM 810 C CA . ALA A 1 98 ? 7.123 -4.610 -8.113 1.00 96.12 98 ALA A CA 1
ATOM 811 C C . ALA A 1 98 ? 6.087 -3.843 -7.272 1.00 96.12 98 ALA A C 1
ATOM 813 O O . ALA A 1 98 ? 5.114 -3.323 -7.816 1.00 96.12 98 ALA A O 1
ATOM 814 N N . ALA A 1 99 ? 6.294 -3.723 -5.955 1.00 97.00 99 ALA A N 1
ATOM 815 C CA . ALA A 1 99 ? 5.438 -2.907 -5.091 1.00 97.00 99 ALA A CA 1
ATOM 816 C C . ALA A 1 99 ? 5.474 -1.420 -5.477 1.00 97.00 99 ALA A C 1
ATOM 818 O O . ALA A 1 99 ? 4.418 -0.803 -5.637 1.00 97.00 99 ALA A O 1
ATOM 819 N N . LYS A 1 100 ? 6.675 -0.869 -5.690 1.00 96.31 100 LYS A N 1
ATOM 820 C CA . LYS A 1 100 ? 6.866 0.528 -6.113 1.00 96.31 100 LYS A CA 1
ATOM 821 C C . LYS A 1 100 ? 6.284 0.778 -7.504 1.00 96.31 100 LYS A C 1
ATOM 823 O O . LYS A 1 100 ? 5.502 1.705 -7.682 1.00 96.31 100 LYS A O 1
ATOM 828 N N . LEU A 1 101 ? 6.575 -0.096 -8.469 1.00 95.25 101 LEU A N 1
ATOM 829 C CA . LEU A 1 101 ? 6.027 0.002 -9.824 1.00 95.25 101 LEU A CA 1
ATOM 830 C C . LEU A 1 101 ? 4.497 -0.090 -9.842 1.00 95.25 101 LEU A C 1
ATOM 832 O O . LEU A 1 101 ? 3.852 0.675 -10.554 1.00 95.25 101 LEU A O 1
ATOM 836 N N . ASN A 1 102 ? 3.897 -0.965 -9.030 1.00 96.19 102 ASN A N 1
ATOM 837 C CA . ASN A 1 102 ? 2.443 -1.026 -8.883 1.00 96.19 102 ASN A CA 1
ATOM 838 C C . ASN A 1 102 ? 1.855 0.299 -8.377 1.00 96.19 102 ASN A C 1
ATOM 840 O O . ASN A 1 102 ? 0.832 0.739 -8.900 1.00 96.19 102 ASN A O 1
ATOM 844 N N . ALA A 1 103 ? 2.505 0.944 -7.403 1.00 95.12 103 ALA A N 1
ATOM 845 C CA . ALA A 1 103 ? 2.098 2.260 -6.919 1.00 95.12 103 ALA A CA 1
ATOM 846 C C . ALA A 1 103 ? 2.212 3.327 -8.022 1.00 95.12 103 ALA A C 1
ATOM 848 O O . ALA A 1 103 ? 1.245 4.046 -8.269 1.00 95.12 103 ALA A O 1
ATOM 849 N N . PHE A 1 104 ? 3.328 3.365 -8.757 1.00 95.06 104 PHE A N 1
ATOM 850 C CA . PHE A 1 104 ? 3.513 4.341 -9.832 1.00 95.06 104 PHE A CA 1
ATOM 851 C C . PHE A 1 104 ? 2.501 4.173 -10.972 1.00 95.06 104 PHE A C 1
ATOM 853 O O . PHE A 1 104 ? 1.938 5.151 -11.459 1.00 95.06 104 PHE A O 1
ATOM 860 N N . VAL A 1 105 ? 2.208 2.932 -11.379 1.00 93.25 105 VAL A N 1
ATOM 861 C CA . VAL A 1 105 ? 1.197 2.648 -12.414 1.00 93.25 105 VAL A CA 1
ATOM 862 C C . VAL A 1 105 ? -0.204 3.100 -11.977 1.00 93.25 105 VAL A C 1
ATOM 864 O O . VAL A 1 105 ? -0.998 3.537 -12.822 1.00 93.25 105 VAL A O 1
ATOM 867 N N . ALA A 1 106 ? -0.487 3.023 -10.673 1.00 91.62 106 ALA A N 1
ATOM 868 C CA . ALA A 1 106 ? -1.717 3.506 -10.050 1.00 91.62 106 ALA A CA 1
ATOM 869 C C . ALA A 1 106 ? -1.770 5.038 -9.874 1.00 91.62 106 ALA A C 1
ATOM 871 O O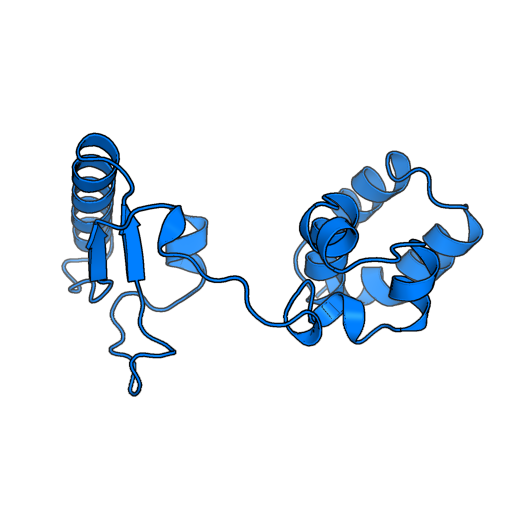 . ALA A 1 106 ? -2.800 5.551 -9.452 1.00 91.62 106 ALA A O 1
ATOM 872 N N . GLY A 1 107 ? -0.699 5.768 -10.213 1.00 91.94 107 GLY A N 1
ATOM 873 C CA . GLY A 1 107 ? -0.623 7.226 -10.059 1.00 91.94 107 GLY A CA 1
ATOM 874 C C . GLY A 1 107 ? -0.147 7.686 -8.678 1.00 91.94 107 GLY A C 1
ATOM 875 O O . GLY A 1 107 ? -0.322 8.843 -8.322 1.00 91.94 107 GLY A O 1
ATOM 876 N N . HIS A 1 108 ? 0.446 6.799 -7.877 1.00 91.69 108 HIS A N 1
ATOM 877 C CA . HIS A 1 108 ? 1.000 7.156 -6.574 1.00 91.69 108 HIS A CA 1
ATOM 878 C C . HIS A 1 108 ? 2.519 7.331 -6.650 1.00 91.69 108 HIS A C 1
ATOM 880 O O . HIS A 1 108 ? 3.236 6.387 -6.979 1.00 91.69 108 HIS A O 1
ATOM 886 N N . GLY A 1 109 ? 3.008 8.514 -6.275 1.00 90.88 109 GLY A N 1
ATOM 887 C CA . GLY A 1 109 ? 4.429 8.875 -6.274 1.00 90.88 109 GLY A CA 1
ATOM 888 C C . GLY A 1 109 ? 4.682 10.157 -7.063 1.00 90.88 109 GLY A C 1
ATOM 889 O O . GLY A 1 109 ? 3.739 10.784 -7.530 1.00 90.88 109 GLY A O 1
ATOM 890 N N . THR A 1 110 ? 5.949 10.537 -7.215 1.00 93.62 110 THR A N 1
ATOM 891 C CA . THR A 1 110 ? 6.360 11.695 -8.024 1.00 93.62 110 THR A CA 1
ATOM 892 C C . THR A 1 110 ? 7.364 11.263 -9.096 1.00 93.62 110 THR A C 1
ATOM 894 O O . THR A 1 110 ? 7.964 10.187 -8.959 1.00 93.62 110 THR A O 1
ATOM 897 N N . PRO A 1 111 ? 7.568 12.058 -10.162 1.00 93.62 111 PRO A N 1
ATOM 898 C CA . PRO A 1 111 ? 8.596 11.782 -11.165 1.00 93.62 111 PRO A CA 1
ATOM 899 C C . PRO A 1 111 ? 9.996 11.605 -10.562 1.00 93.62 111 PRO A C 1
ATOM 901 O O . PRO A 1 111 ? 10.718 10.695 -10.958 1.00 93.62 111 PRO A O 1
ATOM 904 N N . GLU A 1 112 ? 10.347 12.406 -9.557 1.00 94.38 112 GLU A N 1
ATOM 905 C CA . GLU A 1 112 ? 11.653 12.365 -8.890 1.00 94.38 112 GLU A CA 1
ATOM 906 C C . GLU A 1 112 ? 11.828 11.050 -8.123 1.00 94.38 112 GLU A C 1
ATOM 908 O O . GLU A 1 112 ? 12.868 10.397 -8.219 1.00 94.38 112 GLU A O 1
ATOM 913 N N . HIS A 1 113 ? 10.783 10.610 -7.410 1.00 94.44 113 HIS A N 1
ATOM 914 C CA . HIS A 1 113 ? 10.824 9.328 -6.712 1.00 94.44 113 HIS A CA 1
ATOM 915 C C . HIS A 1 113 ? 10.868 8.146 -7.688 1.00 94.44 113 HIS A C 1
ATOM 917 O O . HIS A 1 113 ? 11.540 7.148 -7.431 1.00 94.44 113 HIS A O 1
ATOM 923 N N . PHE A 1 114 ? 10.171 8.243 -8.823 1.00 95.44 114 PHE A N 1
ATOM 924 C CA . PHE A 1 114 ? 10.279 7.242 -9.881 1.00 95.44 114 PHE A CA 1
ATOM 925 C C . PHE A 1 114 ? 11.721 7.138 -10.389 1.00 95.44 114 PHE A C 1
ATOM 927 O O . PHE A 1 114 ? 12.262 6.033 -10.444 1.00 95.44 114 PHE A O 1
ATOM 934 N N . GLU A 1 115 ? 12.362 8.268 -10.692 1.00 94.31 115 GLU A N 1
ATOM 935 C CA . GLU A 1 115 ? 13.745 8.313 -11.172 1.00 94.31 115 GLU A CA 1
ATOM 936 C C . GLU A 1 115 ? 14.726 7.698 -10.160 1.00 94.31 115 GLU A C 1
ATOM 938 O O . GLU A 1 115 ? 15.554 6.859 -10.524 1.00 94.31 115 GLU A O 1
ATOM 943 N N . GLU A 1 116 ? 14.599 8.051 -8.878 1.00 95.31 116 GLU A N 1
ATOM 944 C CA . GLU A 1 116 ? 15.396 7.482 -7.785 1.00 95.31 116 GLU A CA 1
ATOM 945 C C . GLU A 1 116 ? 15.271 5.951 -7.729 1.00 95.31 116 GLU A C 1
ATOM 947 O O . GLU A 1 116 ? 16.269 5.229 -7.658 1.00 95.31 116 GLU A O 1
ATOM 952 N N . VAL A 1 117 ? 14.041 5.436 -7.816 1.00 95.50 117 VAL A N 1
ATOM 953 C CA . VAL A 1 117 ? 13.789 3.991 -7.794 1.00 95.50 117 VAL A CA 1
ATOM 954 C C . VAL A 1 117 ? 14.350 3.313 -9.042 1.00 95.50 117 VAL A C 1
ATOM 956 O O . VAL A 1 117 ? 14.890 2.212 -8.929 1.00 95.50 117 VAL A O 1
ATOM 959 N N . MET A 1 118 ? 14.254 3.944 -10.217 1.00 94.44 118 MET A N 1
ATOM 960 C CA . MET A 1 118 ? 14.787 3.378 -11.459 1.00 94.44 118 MET A CA 1
ATOM 961 C C . MET A 1 118 ? 16.319 3.304 -11.450 1.00 94.44 118 MET A C 1
ATOM 963 O O . MET A 1 118 ? 16.855 2.281 -11.883 1.00 94.44 118 MET A O 1
ATOM 967 N N . LYS A 1 119 ? 17.020 4.295 -10.876 1.00 93.12 119 LYS A N 1
ATOM 968 C CA . LYS A 1 119 ? 18.492 4.282 -10.720 1.00 93.12 119 LYS A CA 1
ATOM 969 C C . LYS A 1 119 ? 18.996 3.057 -9.950 1.00 93.12 119 LYS A C 1
ATOM 971 O O . LYS A 1 119 ? 20.026 2.495 -10.303 1.00 93.12 119 LYS A O 1
ATOM 976 N N . GLY A 1 120 ? 18.255 2.624 -8.929 1.00 91.50 120 GLY A N 1
ATOM 977 C CA . GLY A 1 120 ? 18.584 1.449 -8.112 1.00 91.50 120 GLY A CA 1
ATOM 978 C C . GLY A 1 120 ? 17.899 0.148 -8.540 1.00 91.50 120 GLY A C 1
ATOM 979 O O . GLY A 1 120 ? 17.957 -0.831 -7.800 1.00 91.50 120 GLY A O 1
ATOM 980 N N . SER A 1 121 ? 17.195 0.127 -9.677 1.00 90.44 121 SER A N 1
ATOM 981 C CA . SER A 1 121 ? 16.320 -0.999 -10.039 1.00 90.44 121 SER A CA 1
ATOM 982 C C . SER A 1 121 ? 17.049 -2.211 -10.624 1.00 90.44 121 SER A C 1
ATOM 984 O O . SER A 1 121 ? 16.508 -3.313 -10.579 1.00 90.44 121 SER A O 1
ATOM 986 N N . GLY A 1 122 ? 18.242 -2.016 -11.198 1.00 88.38 122 GLY A N 1
ATOM 987 C CA . GLY A 1 122 ? 18.965 -3.059 -11.938 1.00 88.38 122 GLY A CA 1
ATOM 988 C C . GLY A 1 122 ? 18.295 -3.482 -13.254 1.00 88.38 122 GLY A C 1
ATOM 989 O O . GLY A 1 122 ? 18.711 -4.469 -13.854 1.00 88.38 122 GLY A O 1
ATOM 990 N N . LEU A 1 123 ? 17.259 -2.763 -13.704 1.00 88.88 123 LEU A N 1
ATOM 991 C CA . LEU A 1 123 ? 16.583 -3.027 -14.973 1.00 88.88 123 LEU A CA 1
ATOM 992 C C . LEU A 1 123 ? 17.426 -2.545 -16.156 1.00 88.88 123 LEU A C 1
ATOM 994 O O . LEU A 1 123 ? 18.153 -1.555 -16.067 1.00 88.88 123 LEU A O 1
ATOM 998 N N . GLU A 1 124 ? 17.279 -3.213 -17.300 1.00 88.44 124 GLU A N 1
ATOM 999 C CA . GLU A 1 124 ? 17.929 -2.770 -18.531 1.00 88.44 124 GLU A CA 1
ATOM 1000 C C . GLU A 1 124 ? 17.468 -1.350 -18.924 1.00 88.44 124 GLU A C 1
ATOM 1002 O O . GLU A 1 124 ? 16.271 -1.052 -18.831 1.00 88.44 124 GLU A O 1
ATOM 1007 N N . PRO A 1 125 ? 18.357 -0.491 -19.461 1.00 89.81 125 PRO A N 1
ATOM 1008 C CA . PRO A 1 125 ? 18.010 0.885 -19.832 1.00 89.81 125 PRO A CA 1
ATOM 1009 C C . PRO A 1 125 ? 16.785 0.999 -20.751 1.00 89.81 125 PRO A C 1
ATOM 1011 O O . PRO A 1 125 ? 15.958 1.892 -20.582 1.00 89.81 125 PRO A O 1
ATOM 1014 N N . LYS A 1 126 ? 16.613 0.047 -21.679 1.00 88.44 126 LYS A N 1
ATOM 1015 C CA . LYS A 1 126 ? 15.450 -0.007 -22.582 1.00 88.44 126 LYS A CA 1
ATOM 1016 C C . LYS A 1 126 ? 14.122 -0.204 -21.836 1.00 88.44 126 LYS A C 1
ATOM 1018 O O . LYS A 1 126 ? 13.090 0.311 -22.259 1.00 88.44 126 LYS A O 1
ATOM 1023 N N . VAL A 1 127 ? 14.143 -0.948 -20.727 1.00 85.75 127 VAL A N 1
ATOM 1024 C CA . VAL A 1 127 ? 12.971 -1.184 -19.875 1.00 85.75 127 VAL A CA 1
ATOM 1025 C C . VAL A 1 127 ? 12.663 0.073 -19.070 1.00 85.75 127 VAL A C 1
ATOM 1027 O O . VAL A 1 127 ? 11.502 0.466 -18.993 1.00 85.75 127 VAL A O 1
ATOM 1030 N N . VAL A 1 128 ? 13.688 0.741 -18.534 1.00 91.00 128 VAL A N 1
ATOM 1031 C CA . VAL A 1 128 ? 13.529 2.007 -17.800 1.00 91.00 128 VAL A CA 1
ATOM 1032 C C . VAL A 1 128 ? 12.918 3.096 -18.690 1.00 91.00 128 VAL A C 1
ATOM 1034 O O . VAL A 1 128 ? 11.918 3.692 -18.300 1.00 91.00 128 VAL A O 1
ATOM 1037 N N . ASP A 1 129 ? 13.428 3.290 -19.909 1.00 90.62 129 ASP A N 1
ATOM 1038 C CA . ASP A 1 129 ? 12.882 4.263 -20.872 1.00 90.62 129 ASP A CA 1
ATOM 1039 C C . ASP A 1 129 ? 11.417 3.955 -21.246 1.00 90.62 129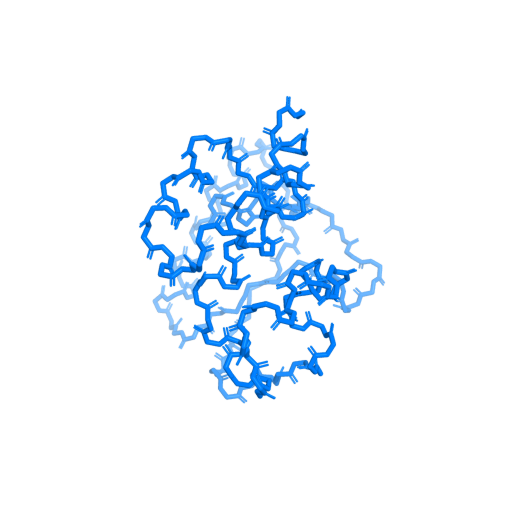 ASP A C 1
ATOM 1041 O O . ASP A 1 129 ? 10.555 4.841 -21.286 1.00 90.62 129 ASP A O 1
ATOM 1045 N N . MET A 1 130 ? 11.090 2.673 -21.453 1.00 88.38 130 MET A N 1
ATOM 1046 C CA . MET A 1 130 ? 9.708 2.241 -21.681 1.00 88.38 130 MET A CA 1
ATOM 1047 C C . MET A 1 130 ? 8.800 2.579 -20.487 1.00 88.38 130 MET A C 1
ATOM 1049 O O . MET A 1 130 ? 7.677 3.059 -20.687 1.00 88.38 130 MET A O 1
ATOM 1053 N N . LEU A 1 131 ? 9.257 2.312 -19.259 1.00 89.12 131 LEU A N 1
ATOM 1054 C CA . LEU A 1 131 ? 8.517 2.614 -18.033 1.00 89.12 131 LEU A CA 1
ATOM 1055 C C . LEU A 1 131 ? 8.293 4.115 -17.893 1.00 89.12 131 LEU A C 1
ATOM 1057 O O . LEU A 1 131 ? 7.164 4.538 -17.645 1.00 89.12 131 LEU A O 1
ATOM 1061 N N . GLU A 1 132 ? 9.328 4.917 -18.123 1.00 90.88 132 GLU A N 1
ATOM 1062 C CA . GLU A 1 132 ? 9.268 6.370 -18.023 1.00 90.88 132 GLU A CA 1
ATOM 1063 C C . GLU A 1 132 ? 8.178 6.944 -18.941 1.00 90.88 132 GLU A C 1
ATOM 1065 O O . GLU A 1 132 ? 7.255 7.630 -18.486 1.00 90.88 132 GLU A O 1
ATOM 1070 N N . LYS A 1 133 ? 8.192 6.546 -20.221 1.00 89.19 133 LYS A N 1
ATOM 1071 C CA . LYS A 1 133 ? 7.210 6.978 -21.232 1.00 89.19 133 LYS A CA 1
ATOM 1072 C C . LYS A 1 133 ? 5.766 6.625 -20.869 1.00 89.19 133 LYS A C 1
ATOM 1074 O O . LYS A 1 133 ? 4.845 7.370 -21.220 1.00 89.19 133 LYS A O 1
ATOM 1079 N N . LYS A 1 134 ? 5.551 5.490 -20.193 1.00 86.00 134 LYS A N 1
ATOM 1080 C CA . LYS A 1 134 ? 4.211 4.965 -19.867 1.00 86.00 134 LYS A CA 1
ATOM 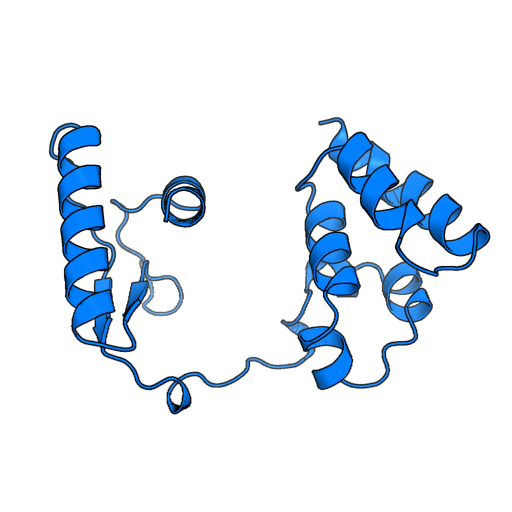1081 C C . LYS A 1 134 ? 3.689 5.407 -18.503 1.00 86.00 134 LYS A C 1
ATOM 1083 O O . LYS A 1 134 ? 2.471 5.469 -18.323 1.00 86.00 134 LYS A O 1
ATOM 1088 N N . ILE A 1 135 ? 4.584 5.687 -17.560 1.00 87.94 135 ILE A N 1
ATOM 1089 C CA . ILE A 1 135 ? 4.249 5.904 -16.151 1.00 87.94 135 ILE A CA 1
ATOM 1090 C C . ILE A 1 135 ? 4.386 7.378 -15.766 1.00 87.94 135 ILE A C 1
ATOM 1092 O O . ILE A 1 135 ? 3.462 7.908 -15.157 1.00 87.94 135 ILE A O 1
ATOM 1096 N N . VAL A 1 136 ? 5.457 8.078 -16.159 1.00 83.69 136 VAL A N 1
ATOM 1097 C CA . VAL A 1 136 ? 5.751 9.432 -15.638 1.00 83.69 136 VAL A CA 1
ATOM 1098 C C . VAL A 1 136 ? 4.659 10.445 -15.973 1.00 83.69 136 VAL A C 1
ATOM 1100 O O . VAL A 1 136 ? 4.346 11.298 -15.147 1.00 83.69 136 VAL A O 1
ATOM 1103 N N . LYS A 1 137 ? 3.983 10.314 -17.123 1.00 80.12 137 LYS A N 1
ATOM 1104 C CA . LYS A 1 137 ? 2.819 11.161 -17.452 1.00 80.12 137 LYS A CA 1
ATOM 1105 C C . LYS A 1 137 ? 1.703 11.084 -16.403 1.00 80.12 137 LYS A C 1
ATOM 1107 O O . LYS A 1 137 ? 1.015 12.074 -16.198 1.00 80.12 137 LYS A O 1
ATOM 1112 N N . ARG A 1 138 ? 1.528 9.932 -15.745 1.00 77.56 138 ARG A N 1
ATOM 1113 C CA . ARG A 1 138 ? 0.515 9.716 -14.697 1.00 77.56 138 ARG A CA 1
ATOM 1114 C C . ARG A 1 138 ? 0.936 10.247 -13.327 1.00 77.56 138 ARG A C 1
ATOM 1116 O O . ARG A 1 138 ? 0.076 10.385 -12.476 1.00 77.56 138 ARG A O 1
ATOM 1123 N N . LEU A 1 139 ? 2.226 10.517 -13.121 1.00 82.62 139 LEU A N 1
ATOM 1124 C CA . LEU A 1 139 ? 2.773 11.032 -11.859 1.00 82.62 139 LEU A CA 1
ATOM 1125 C C . LEU A 1 139 ? 2.825 12.566 -11.811 1.00 82.62 139 LEU A C 1
ATOM 1127 O O . LEU A 1 139 ? 3.242 13.134 -10.809 1.00 82.62 139 LEU A O 1
ATOM 1131 N N . ARG A 1 140 ? 2.468 13.234 -12.915 1.00 75.44 140 ARG A N 1
ATOM 1132 C CA . ARG A 1 140 ? 2.448 14.701 -13.049 1.00 75.44 140 ARG A CA 1
ATOM 1133 C C . ARG A 1 140 ? 1.055 15.315 -12.853 1.00 75.44 140 ARG A C 1
ATOM 1135 O O . ARG A 1 140 ? 0.929 16.528 -12.986 1.00 75.44 140 ARG A O 1
ATOM 1142 N N . GLY A 1 141 ? 0.033 14.486 -12.640 1.00 57.00 141 GLY A N 1
ATOM 1143 C CA . GLY A 1 141 ? -1.338 14.909 -12.334 1.00 57.00 141 GLY A CA 1
ATOM 1144 C C . GLY A 1 141 ? -1.613 14.771 -10.850 1.00 57.00 141 GLY A C 1
ATOM 1145 O O . GLY A 1 141 ? -2.403 15.593 -10.346 1.00 57.00 141 GLY A O 1
#